Protein AF-A0A3Q0FUK5-F1 (afdb_monomer_lite)

Radius of gyration: 19.94 Å; chains: 1; bounding box: 46×31×59 Å

Foldseek 3Di:
DDDDDDPPDPDDPPDDDDPQNPAEEDELVLVVDVVSVLCCVDPVNVVVVVVSPPHYYHHYDPCNVVDDDDPPDDDDPNRVVSVVVVVVD

Sequence (89 aa):
MDYVLSAALRGPPAAEVSAAFLSLTLDASLAAAPQYIALLGNHKLRTLAKGLSPGFLRFGGTNTDFLIFDPTKDSTLEERELWELQGNQ

Secondary structure (DSSP, 8-state):
---------SSS-S----TT-S-EEEEGGGGGSHHHHGGGG-HHHHHHHHTT-S--EEEESGGGGG----TTPPPPHHHHHHHHHHHT-

Structure (mmCIF, N/CA/C/O backbone):
data_AF-A0A3Q0FUK5-F1
#
_entry.id   AF-A0A3Q0FUK5-F1
#
loop_
_atom_site.group_PDB
_atom_site.id
_atom_site.type_symbol
_atom_site.label_atom_id
_atom_site.label_alt_id
_atom_site.label_comp_id
_atom_site.label_asym_id
_atom_site.label_entity_id
_atom_site.label_seq_id
_atom_site.pdbx_PDB_ins_code
_atom_site.Cartn_x
_atom_site.Cartn_y
_atom_site.Cartn_z
_atom_site.occupancy
_atom_site.B_iso_or_equiv
_atom_site.auth_seq_id
_atom_site.auth_comp_id
_atom_site.auth_asym_id
_atom_site.auth_atom_id
_atom_site.pdbx_PDB_model_num
ATOM 1 N N . MET A 1 1 ? 10.233 -19.099 -37.063 1.00 36.56 1 MET A N 1
ATOM 2 C CA . MET A 1 1 ? 11.233 -18.068 -37.428 1.00 36.56 1 MET A CA 1
ATOM 3 C C . MET A 1 1 ? 10.763 -16.836 -36.700 1.00 36.56 1 MET A C 1
ATOM 5 O O . MET A 1 1 ? 9.883 -16.148 -37.201 1.00 36.56 1 MET A O 1
ATOM 9 N N . ASP A 1 2 ? 11.252 -16.647 -35.480 1.00 36.66 2 ASP A N 1
ATOM 10 C CA . ASP A 1 2 ? 10.656 -15.697 -34.545 1.00 36.66 2 ASP A CA 1
ATOM 11 C C . ASP A 1 2 ? 11.573 -14.480 -34.475 1.00 36.66 2 ASP A C 1
ATOM 13 O O . ASP A 1 2 ? 12.662 -14.526 -33.904 1.00 36.66 2 ASP A O 1
ATOM 17 N N . TYR A 1 3 ? 11.164 -13.403 -35.145 1.00 41.59 3 TYR A N 1
ATOM 18 C CA . TYR A 1 3 ? 11.858 -12.123 -35.095 1.00 41.59 3 TYR A CA 1
ATOM 19 C C . TYR A 1 3 ? 11.510 -11.426 -33.778 1.00 41.59 3 TYR A C 1
ATOM 21 O O . TYR A 1 3 ? 10.428 -10.862 -33.630 1.00 41.59 3 TYR A O 1
ATOM 29 N N . VAL A 1 4 ? 12.436 -11.447 -32.821 1.00 43.88 4 VAL A N 1
ATOM 30 C CA . VAL A 1 4 ? 12.370 -10.567 -31.650 1.00 43.88 4 VAL A CA 1
ATOM 31 C C . VAL A 1 4 ? 12.905 -9.200 -32.069 1.00 43.88 4 VAL A C 1
ATOM 33 O O . VAL A 1 4 ? 14.060 -9.069 -32.473 1.00 43.88 4 VAL A O 1
ATOM 36 N N . LEU A 1 5 ? 12.053 -8.179 -31.996 1.00 44.62 5 LEU A N 1
ATOM 37 C CA . LEU A 1 5 ? 12.424 -6.790 -32.244 1.00 44.62 5 LEU A CA 1
ATOM 38 C C . LEU A 1 5 ? 13.372 -6.329 -31.119 1.00 44.62 5 LEU A C 1
ATOM 40 O O . LEU A 1 5 ? 12.919 -6.020 -30.019 1.00 44.62 5 LEU A O 1
ATOM 44 N N . SER A 1 6 ? 14.685 -6.302 -31.358 1.00 55.72 6 SER A N 1
ATOM 45 C CA . SER A 1 6 ? 15.633 -5.681 -30.428 1.00 55.72 6 SER A CA 1
ATOM 46 C C . SER A 1 6 ? 15.872 -4.229 -30.842 1.00 55.72 6 SER A C 1
ATOM 48 O O . SER A 1 6 ? 16.492 -3.924 -31.861 1.00 55.72 6 SER A O 1
ATOM 50 N N . ALA A 1 7 ? 15.350 -3.294 -30.048 1.00 62.16 7 ALA A N 1
ATOM 51 C CA . ALA A 1 7 ? 15.750 -1.899 -30.144 1.00 62.16 7 ALA A CA 1
ATOM 52 C C . ALA A 1 7 ? 17.164 -1.784 -29.558 1.00 62.16 7 ALA A C 1
ATOM 54 O O . ALA A 1 7 ? 17.342 -1.685 -28.345 1.00 62.16 7 ALA A O 1
ATOM 55 N N . ALA A 1 8 ? 18.183 -1.873 -30.412 1.00 57.44 8 ALA A N 1
ATOM 56 C CA . ALA A 1 8 ? 19.571 -1.710 -30.003 1.00 57.44 8 ALA A CA 1
ATOM 57 C C . ALA A 1 8 ? 19.816 -0.252 -29.575 1.00 57.44 8 ALA A C 1
ATOM 59 O O . ALA A 1 8 ? 20.088 0.622 -30.401 1.00 57.44 8 ALA A O 1
ATOM 60 N N . LEU A 1 9 ? 19.701 0.018 -28.273 1.00 65.50 9 LEU A N 1
ATOM 61 C CA . LEU A 1 9 ? 20.189 1.254 -27.668 1.00 65.50 9 LEU A CA 1
ATOM 62 C C . LEU A 1 9 ? 21.711 1.318 -27.906 1.00 65.50 9 LEU A C 1
ATOM 64 O O . LEU A 1 9 ? 22.440 0.392 -27.556 1.00 65.50 9 LEU A O 1
ATOM 68 N N . ARG A 1 10 ? 22.197 2.370 -28.579 1.00 64.81 10 ARG A N 1
ATOM 69 C CA . ARG A 1 10 ? 23.631 2.549 -28.868 1.00 64.81 10 ARG A CA 1
ATOM 70 C C . ARG A 1 10 ? 24.381 2.939 -27.586 1.00 64.81 10 ARG A C 1
ATOM 72 O O . ARG A 1 10 ? 24.104 3.998 -27.035 1.00 64.81 10 ARG A O 1
ATOM 79 N N . GLY A 1 11 ? 25.374 2.140 -27.186 1.00 74.12 11 GLY A N 1
ATOM 80 C CA . GLY A 1 11 ? 26.278 2.412 -26.055 1.00 74.12 11 GLY A CA 1
ATOM 81 C C . GLY A 1 11 ? 26.058 1.481 -24.852 1.00 74.12 11 GLY A C 1
ATOM 82 O O . GLY A 1 11 ? 25.072 0.746 -24.828 1.00 74.12 11 GLY A O 1
ATOM 83 N N . PRO A 1 12 ? 26.979 1.458 -23.868 1.00 80.56 12 PRO A N 1
ATOM 84 C CA . PRO A 1 12 ? 26.758 0.710 -22.633 1.00 80.56 12 PRO A CA 1
ATOM 85 C C . PRO A 1 12 ? 25.521 1.262 -21.898 1.00 80.56 12 PRO A C 1
ATOM 87 O O . PRO A 1 12 ? 25.261 2.466 -21.978 1.00 80.56 12 PRO A O 1
ATOM 90 N N . PRO A 1 13 ? 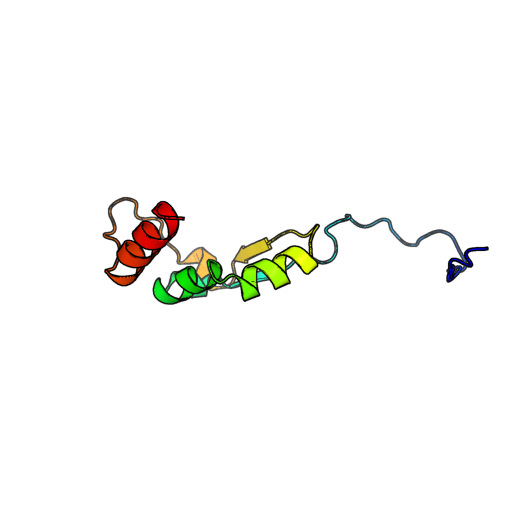24.748 0.416 -21.191 1.00 82.62 13 PRO A N 1
ATOM 91 C CA . PRO A 1 13 ? 23.604 0.880 -20.413 1.00 82.62 13 PRO A CA 1
ATOM 92 C C . PRO A 1 13 ? 24.049 1.950 -19.409 1.00 82.62 13 PRO A C 1
ATOM 94 O O . PRO A 1 13 ? 25.031 1.765 -18.693 1.00 82.62 13 PRO A O 1
ATOM 97 N N . ALA A 1 14 ? 23.330 3.076 -19.369 1.00 87.88 14 ALA A N 1
ATOM 98 C CA . ALA A 1 14 ? 23.680 4.210 -18.509 1.00 87.88 14 ALA A CA 1
ATOM 99 C C . ALA A 1 14 ? 23.576 3.871 -17.012 1.00 87.88 14 ALA A C 1
ATOM 101 O O . ALA A 1 14 ? 24.317 4.425 -16.203 1.00 87.88 14 ALA A O 1
ATOM 102 N N . ALA A 1 15 ? 22.660 2.969 -16.653 1.00 90.19 15 ALA A N 1
ATOM 103 C CA . ALA A 1 15 ? 22.528 2.410 -15.318 1.00 90.19 15 ALA A CA 1
ATOM 104 C C . ALA A 1 15 ? 21.767 1.080 -15.373 1.00 90.19 15 ALA A C 1
ATOM 106 O O . ALA A 1 15 ? 20.928 0.868 -16.251 1.00 90.19 15 ALA A O 1
ATOM 107 N N . GLU A 1 16 ? 22.032 0.215 -14.399 1.00 93.69 16 GLU A N 1
ATOM 108 C CA . GLU A 1 16 ? 21.165 -0.910 -14.066 1.00 93.69 16 GLU A CA 1
ATOM 109 C C . GLU A 1 16 ? 20.141 -0.450 -13.024 1.00 93.69 16 GLU A C 1
ATOM 111 O O . GLU A 1 16 ? 20.472 0.288 -12.093 1.00 93.69 16 GLU A O 1
ATOM 116 N N . VAL A 1 17 ? 18.887 -0.865 -13.185 1.00 96.31 17 VAL A N 1
ATOM 117 C CA . VAL A 1 17 ? 17.810 -0.569 -12.236 1.00 96.31 17 VAL A CA 1
ATOM 118 C C . VAL A 1 17 ? 17.240 -1.862 -11.673 1.00 96.31 17 VAL A C 1
ATOM 120 O O . VAL A 1 17 ? 17.338 -2.922 -12.286 1.00 96.31 17 VAL A O 1
ATOM 123 N N . SER A 1 18 ? 16.610 -1.769 -10.502 1.00 96.62 18 SER A N 1
ATOM 124 C CA . SER A 1 18 ? 15.885 -2.894 -9.910 1.00 96.62 18 SER A CA 1
ATOM 125 C C . SER A 1 18 ? 14.806 -3.421 -10.860 1.00 96.62 18 SER A C 1
ATOM 127 O O . SER A 1 18 ? 14.144 -2.645 -11.546 1.00 96.62 18 SER A O 1
ATOM 129 N N . ALA A 1 19 ? 14.535 -4.727 -10.821 1.00 96.25 19 ALA A N 1
ATOM 130 C CA . ALA A 1 19 ? 13.362 -5.300 -11.483 1.00 96.25 19 ALA A CA 1
ATOM 131 C C . ALA A 1 19 ? 12.051 -4.625 -11.025 1.00 96.25 19 ALA A C 1
ATOM 133 O O . ALA A 1 19 ? 11.115 -4.509 -11.805 1.00 96.25 19 ALA A O 1
ATOM 134 N N . ALA A 1 20 ? 12.018 -4.116 -9.787 1.00 97.00 20 ALA A N 1
ATOM 135 C CA . ALA A 1 20 ? 10.908 -3.363 -9.208 1.00 97.00 20 ALA A CA 1
ATOM 136 C C . ALA A 1 20 ? 11.011 -1.841 -9.436 1.00 97.00 20 ALA A C 1
ATOM 138 O O . ALA A 1 20 ? 10.482 -1.059 -8.645 1.00 97.00 20 ALA A O 1
ATOM 139 N N . PHE A 1 21 ? 11.724 -1.389 -10.473 1.00 96.94 21 PHE A N 1
ATOM 140 C CA . PHE A 1 21 ? 11.942 0.038 -10.734 1.00 96.94 21 PHE A CA 1
ATOM 141 C C . PHE A 1 21 ? 10.631 0.835 -10.797 1.00 96.94 21 PHE A C 1
ATOM 143 O O . PHE A 1 21 ? 10.520 1.890 -10.173 1.00 96.94 21 PHE A O 1
ATOM 150 N N . LEU A 1 22 ? 9.615 0.302 -11.485 1.00 97.25 22 LEU A 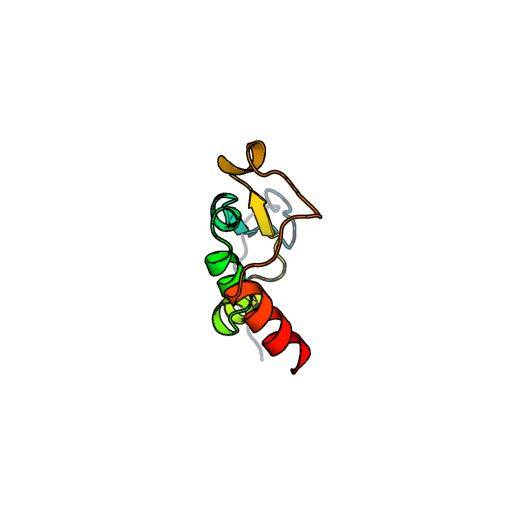N 1
ATOM 151 C CA . LEU A 1 22 ? 8.277 0.888 -11.515 1.00 97.25 22 LEU A CA 1
ATOM 152 C C . LEU A 1 22 ? 7.455 0.409 -10.308 1.00 97.25 22 LEU A C 1
ATOM 154 O O . LEU A 1 22 ? 6.674 -0.533 -10.392 1.00 97.25 22 LEU A O 1
ATOM 158 N N . SER A 1 23 ? 7.656 1.069 -9.173 1.00 97.44 23 SER A N 1
ATOM 159 C CA . SER A 1 23 ? 6.921 0.823 -7.927 1.00 97.44 23 SER A CA 1
ATOM 160 C C . SER A 1 23 ? 5.787 1.831 -7.710 1.00 97.44 23 SER A C 1
ATOM 162 O O . SER A 1 23 ? 5.742 2.881 -8.351 1.00 97.44 23 SER A O 1
ATOM 164 N N . LEU A 1 24 ? 4.867 1.524 -6.791 1.00 97.06 24 LEU A N 1
ATOM 165 C CA . LEU A 1 24 ? 3.660 2.315 -6.531 1.00 97.06 24 LEU A CA 1
ATOM 166 C C . LEU A 1 24 ? 3.561 2.816 -5.091 1.00 97.06 24 LEU A C 1
ATOM 168 O O . LEU A 1 24 ? 4.236 2.323 -4.185 1.00 97.06 24 LEU A O 1
ATOM 172 N N . THR A 1 25 ? 2.646 3.763 -4.871 1.00 97.06 25 THR A N 1
ATOM 173 C CA . THR A 1 25 ? 2.286 4.248 -3.538 1.00 97.06 25 THR A CA 1
ATOM 174 C C . THR A 1 25 ? 0.779 4.168 -3.295 1.00 97.06 25 THR A C 1
ATOM 176 O O . THR A 1 25 ? -0.019 4.351 -4.212 1.00 97.06 25 THR A O 1
ATOM 179 N N . LEU A 1 26 ? 0.396 3.962 -2.039 1.00 95.75 26 LEU A N 1
ATOM 180 C CA . LEU A 1 26 ? -0.934 4.225 -1.500 1.00 95.75 26 LEU A CA 1
ATOM 181 C C . LEU A 1 26 ? -0.787 5.285 -0.415 1.00 95.75 26 LEU A C 1
ATOM 183 O O . LEU A 1 26 ? 0.074 5.156 0.458 1.00 95.75 26 LEU A O 1
ATOM 187 N N . ASP A 1 27 ? -1.603 6.333 -0.490 1.00 95.38 27 ASP A N 1
ATOM 188 C CA . ASP A 1 27 ? -1.514 7.415 0.480 1.00 95.38 27 ASP A CA 1
ATOM 189 C C . ASP A 1 27 ? -2.007 6.959 1.862 1.00 95.38 27 ASP A C 1
ATOM 191 O O . ASP A 1 27 ? -3.045 6.303 1.980 1.00 95.38 27 ASP A O 1
ATOM 195 N N . ALA A 1 28 ? -1.268 7.318 2.913 1.00 95.12 28 ALA A N 1
ATOM 196 C CA . ALA A 1 28 ? -1.587 6.953 4.291 1.00 95.12 28 ALA A CA 1
ATOM 197 C C . ALA A 1 28 ? -2.965 7.463 4.758 1.00 95.12 28 ALA A C 1
ATOM 199 O O . ALA A 1 28 ? -3.566 6.876 5.659 1.00 95.12 28 ALA A O 1
ATOM 200 N N . SER A 1 29 ? -3.508 8.508 4.123 1.00 93.06 29 SER A N 1
ATOM 201 C CA . SER A 1 29 ? -4.870 8.994 4.380 1.00 93.06 29 SER A CA 1
ATOM 202 C C . SER A 1 29 ? -5.951 7.940 4.142 1.00 93.06 29 SER A C 1
ATOM 204 O O . SER A 1 29 ? -7.013 8.029 4.755 1.00 93.06 29 SER A O 1
ATOM 206 N N . LEU A 1 30 ? -5.674 6.896 3.350 1.00 92.75 30 LEU A N 1
ATOM 207 C CA . LEU A 1 30 ? -6.588 5.770 3.151 1.00 92.75 30 LEU A CA 1
ATOM 208 C C . LEU A 1 30 ? -6.944 5.068 4.474 1.00 92.75 30 LEU A C 1
ATOM 210 O O . LEU A 1 30 ? -8.069 4.608 4.632 1.00 92.75 30 LEU A O 1
ATOM 214 N N . ALA A 1 31 ? -6.019 5.026 5.442 1.00 89.56 31 ALA A N 1
ATOM 215 C CA . ALA A 1 31 ? -6.255 4.417 6.755 1.00 89.56 31 ALA A CA 1
ATOM 216 C C . ALA A 1 31 ? -7.076 5.296 7.712 1.00 89.56 31 ALA A C 1
ATOM 218 O O . ALA A 1 31 ? -7.504 4.815 8.758 1.00 89.56 31 ALA A O 1
ATOM 219 N N . ALA A 1 32 ? -7.332 6.566 7.374 1.00 85.19 32 ALA A N 1
ATOM 220 C CA . ALA A 1 32 ? -8.194 7.425 8.188 1.00 85.19 32 ALA A CA 1
ATOM 221 C C . ALA A 1 32 ? -9.670 6.987 8.139 1.00 85.19 32 ALA A C 1
ATOM 223 O O . ALA A 1 32 ? -10.439 7.302 9.044 1.00 85.19 32 ALA A O 1
ATOM 224 N N . ALA A 1 33 ? -10.057 6.263 7.087 1.00 83.00 33 ALA A N 1
ATOM 225 C CA . ALA A 1 33 ? -11.417 5.814 6.834 1.00 83.00 33 ALA A CA 1
ATOM 226 C C . ALA A 1 33 ? -11.395 4.316 6.454 1.00 83.00 33 ALA A C 1
ATOM 228 O O . ALA A 1 33 ? -11.102 3.977 5.303 1.00 83.00 33 ALA A O 1
ATOM 229 N N . PRO A 1 34 ? -11.692 3.414 7.412 1.00 73.56 34 PRO A N 1
ATOM 230 C CA . PRO A 1 34 ? -11.629 1.960 7.237 1.00 73.56 34 PRO A CA 1
ATOM 231 C C . PRO A 1 34 ? -12.309 1.404 5.983 1.00 73.56 34 PRO A C 1
ATOM 233 O O . PRO A 1 34 ? -11.796 0.486 5.339 1.00 73.56 34 PRO A O 1
ATOM 236 N N . GLN A 1 35 ? -13.422 2.010 5.568 1.00 78.56 35 GLN A N 1
ATOM 237 C CA . GLN A 1 35 ? -14.163 1.616 4.372 1.00 78.56 35 GLN A CA 1
ATOM 238 C C . GLN A 1 35 ? -13.338 1.711 3.081 1.00 78.56 35 GLN A C 1
ATOM 240 O O . GLN A 1 35 ? -13.653 1.041 2.101 1.00 78.56 35 GLN A O 1
ATOM 245 N N . TYR A 1 36 ? -12.277 2.522 3.042 1.00 84.69 36 TYR A N 1
ATOM 246 C CA . TYR A 1 36 ? -11.411 2.601 1.867 1.00 84.69 36 TYR A CA 1
ATOM 247 C C . TYR A 1 36 ? -10.302 1.551 1.872 1.00 84.69 36 TYR A C 1
ATOM 249 O O . TYR A 1 36 ? -9.866 1.131 0.800 1.00 84.69 36 TYR A O 1
ATOM 257 N N . ILE A 1 37 ? -9.890 1.062 3.044 1.00 85.44 37 ILE A N 1
ATOM 258 C CA . ILE A 1 37 ? -8.979 -0.086 3.148 1.00 85.44 37 ILE A CA 1
ATOM 259 C C . ILE A 1 37 ? -9.649 -1.343 2.583 1.00 85.44 37 ILE A C 1
ATOM 261 O O . ILE A 1 37 ? -9.007 -2.117 1.872 1.00 85.44 37 ILE A O 1
ATOM 265 N N . ALA A 1 38 ? -10.963 -1.488 2.776 1.00 83.44 38 ALA A N 1
ATOM 266 C CA . ALA A 1 38 ? -11.773 -2.542 2.164 1.00 83.44 38 ALA A CA 1
ATOM 267 C C . ALA A 1 38 ? -11.600 -2.661 0.640 1.00 83.44 38 ALA A C 1
ATOM 269 O O . ALA A 1 38 ? -11.583 -3.765 0.087 1.00 83.44 38 ALA A O 1
ATOM 270 N N . LEU A 1 39 ? -11.442 -1.527 -0.058 1.00 85.31 39 LEU A N 1
ATOM 271 C CA . LEU A 1 39 ? -11.300 -1.489 -1.516 1.00 85.31 39 LEU A CA 1
ATOM 272 C C . LEU A 1 39 ? -10.051 -2.233 -1.999 1.00 85.31 39 LEU A C 1
ATOM 274 O O . LEU A 1 39 ? -10.031 -2.713 -3.134 1.00 85.31 39 LEU A O 1
ATOM 278 N N . LEU A 1 40 ? -9.035 -2.389 -1.145 1.00 90.25 40 LEU A N 1
ATOM 279 C CA . LEU A 1 40 ? -7.818 -3.141 -1.461 1.00 90.25 40 LEU A CA 1
ATOM 280 C C . LEU A 1 40 ? -8.090 -4.643 -1.653 1.00 90.25 40 LEU A C 1
ATOM 282 O O . LEU A 1 40 ? -7.354 -5.316 -2.377 1.00 90.25 40 LEU A O 1
ATOM 286 N N . GLY A 1 41 ? -9.186 -5.163 -1.088 1.00 87.44 41 GLY A N 1
ATOM 287 C CA . GLY A 1 41 ? -9.656 -6.532 -1.317 1.00 87.44 41 GLY A CA 1
ATOM 288 C C . GLY A 1 41 ? -10.280 -6.760 -2.701 1.00 87.44 41 GLY A C 1
ATOM 289 O O . GLY A 1 41 ? -10.453 -7.908 -3.117 1.00 87.44 41 GLY A O 1
ATOM 290 N N . ASN A 1 42 ? -10.595 -5.698 -3.451 1.00 90.12 42 ASN A N 1
ATOM 291 C CA . ASN A 1 42 ? -11.301 -5.791 -4.727 1.00 90.12 42 ASN A CA 1
ATOM 292 C C . ASN A 1 42 ? -10.506 -6.582 -5.786 1.00 90.12 42 ASN A C 1
ATOM 294 O O . ASN A 1 42 ? -9.356 -6.267 -6.101 1.00 90.12 42 ASN A O 1
ATOM 298 N N . HIS A 1 43 ? -11.148 -7.575 -6.413 1.00 92.19 43 HIS A N 1
ATOM 299 C CA . HIS A 1 43 ? -10.509 -8.446 -7.407 1.00 92.19 43 HIS A CA 1
ATOM 300 C C . HIS A 1 43 ? -9.931 -7.689 -8.616 1.00 92.19 43 HIS A C 1
ATOM 302 O O . HIS A 1 43 ? -8.840 -8.013 -9.095 1.00 92.19 43 HIS A O 1
ATOM 308 N N . LYS A 1 44 ? -10.627 -6.657 -9.109 1.00 96.00 44 LYS A N 1
ATOM 309 C CA . LYS A 1 44 ? -10.157 -5.836 -10.232 1.00 96.00 44 LYS A CA 1
ATOM 310 C C . LYS A 1 44 ? -8.893 -5.074 -9.845 1.00 96.00 44 LYS A C 1
ATOM 312 O O . LYS A 1 44 ? -7.922 -5.107 -10.594 1.00 96.00 44 LYS A O 1
ATOM 317 N N . LEU A 1 45 ? -8.875 -4.458 -8.661 1.00 95.00 45 LEU A N 1
ATOM 318 C CA . LEU A 1 45 ? -7.701 -3.734 -8.169 1.00 95.00 45 LEU A CA 1
ATOM 319 C C . LEU A 1 45 ? -6.505 -4.674 -7.965 1.00 95.00 45 LEU A C 1
ATOM 321 O O . LEU A 1 45 ? -5.404 -4.371 -8.419 1.00 95.00 45 LEU A O 1
ATOM 325 N N . ARG A 1 46 ? -6.729 -5.861 -7.389 1.00 95.00 46 ARG A N 1
ATOM 326 C CA . ARG A 1 46 ? -5.696 -6.903 -7.252 1.00 95.00 46 ARG A CA 1
ATOM 327 C C . ARG A 1 46 ? -5.158 -7.376 -8.603 1.00 95.00 46 ARG A C 1
ATOM 329 O O . ARG A 1 46 ? -3.960 -7.607 -8.728 1.00 95.00 46 ARG A O 1
ATOM 336 N N . THR A 1 47 ? -6.017 -7.516 -9.613 1.00 97.31 47 THR A N 1
ATOM 337 C CA . THR A 1 47 ? -5.605 -7.902 -10.974 1.00 97.31 47 THR A CA 1
ATOM 338 C C . THR A 1 47 ? -4.711 -6.834 -11.602 1.00 97.31 47 THR A C 1
ATOM 340 O O . THR A 1 47 ? -3.662 -7.161 -12.151 1.00 97.31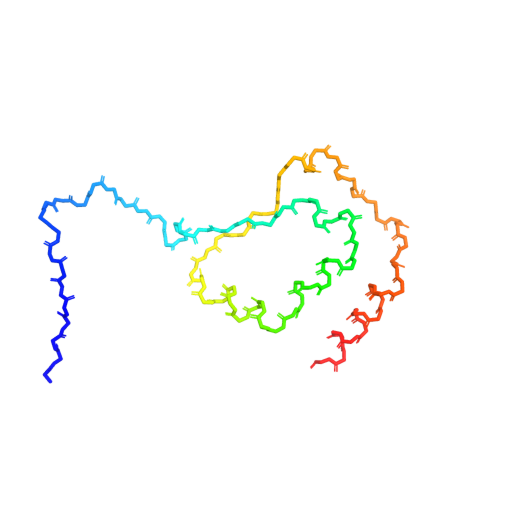 47 THR A O 1
ATOM 343 N N . LEU A 1 48 ? -5.081 -5.558 -11.461 1.00 97.50 48 LEU A N 1
ATOM 344 C CA . LEU A 1 48 ? -4.266 -4.437 -11.934 1.00 97.50 48 LEU A CA 1
ATOM 345 C C . LEU A 1 48 ? -2.916 -4.371 -11.209 1.00 97.50 48 LEU A C 1
ATOM 347 O O . LEU A 1 48 ? -1.885 -4.248 -11.861 1.00 97.50 48 LEU A O 1
ATOM 351 N N . ALA A 1 49 ? -2.906 -4.531 -9.882 1.00 96.38 49 ALA A N 1
ATOM 352 C CA . ALA A 1 49 ? -1.675 -4.543 -9.091 1.00 96.38 49 ALA A CA 1
ATOM 353 C C . ALA A 1 49 ? -0.734 -5.691 -9.495 1.00 96.38 49 ALA A C 1
ATOM 355 O O . ALA A 1 49 ? 0.471 -5.489 -9.613 1.00 96.38 49 ALA A O 1
ATOM 356 N N . LYS A 1 50 ? -1.276 -6.885 -9.779 1.00 96.88 50 LYS A N 1
ATOM 357 C CA . LYS A 1 50 ? -0.490 -8.020 -10.292 1.00 96.88 50 LYS A CA 1
ATOM 358 C C . LYS A 1 50 ? 0.148 -7.730 -11.652 1.00 96.88 50 LYS A C 1
ATOM 360 O O . LYS A 1 50 ? 1.257 -8.192 -11.890 1.00 96.88 50 LYS A O 1
ATOM 365 N N . GLY A 1 51 ? -0.514 -6.954 -12.513 1.00 97.44 51 GLY A N 1
ATOM 366 C CA . GLY A 1 51 ? 0.031 -6.536 -13.811 1.00 97.44 51 GLY A CA 1
ATOM 367 C C . GLY A 1 51 ? 1.270 -5.638 -13.717 1.00 97.44 51 GLY A C 1
ATOM 368 O O . GLY A 1 51 ? 1.983 -5.491 -14.702 1.00 97.44 51 GLY A O 1
ATOM 369 N N . LEU A 1 52 ? 1.540 -5.069 -12.539 1.00 96.56 52 LEU A N 1
ATOM 370 C CA . LEU A 1 52 ? 2.717 -4.245 -12.253 1.00 96.56 52 LEU A CA 1
ATOM 371 C C . LEU A 1 52 ? 3.795 -5.007 -11.467 1.00 96.56 52 LEU A C 1
ATOM 373 O O . LEU A 1 52 ? 4.769 -4.413 -11.018 1.00 96.56 52 LEU A O 1
ATOM 377 N N . SER A 1 53 ? 3.623 -6.316 -11.267 1.00 96.38 53 SER A N 1
ATOM 378 C CA . SER A 1 53 ? 4.634 -7.153 -10.625 1.00 96.38 53 SER A CA 1
ATOM 379 C C . SER A 1 53 ? 5.805 -7.423 -11.586 1.00 96.38 53 SER A C 1
ATOM 381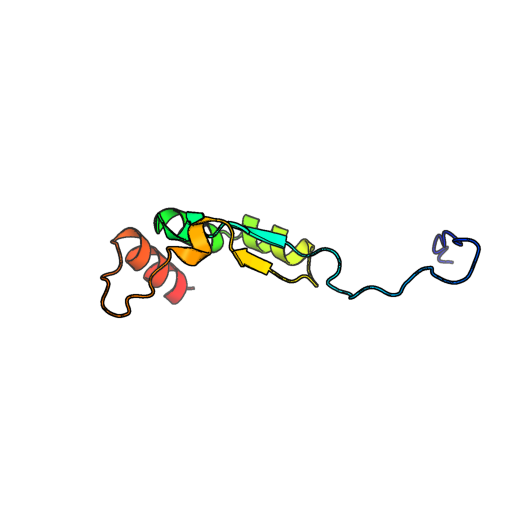 O O . SER A 1 53 ? 5.554 -7.736 -12.752 1.00 96.38 53 SER A O 1
ATOM 383 N N . PRO A 1 54 ? 7.070 -7.368 -11.125 1.00 96.75 54 PRO A N 1
ATOM 384 C CA . PRO A 1 54 ? 7.503 -7.054 -9.762 1.00 96.75 54 PRO A CA 1
ATOM 385 C C . PRO A 1 54 ? 7.503 -5.542 -9.470 1.00 96.75 54 PRO A C 1
ATOM 387 O O . PRO A 1 54 ? 7.932 -4.741 -10.290 1.00 96.75 54 PRO A O 1
ATOM 390 N N . GLY A 1 55 ? 7.079 -5.159 -8.263 1.00 97.19 55 GLY A N 1
ATOM 391 C CA . GLY A 1 55 ? 7.031 -3.765 -7.819 1.00 97.19 55 GLY A CA 1
ATOM 392 C C . GLY A 1 55 ? 6.862 -3.668 -6.302 1.00 97.19 55 GLY A C 1
ATOM 393 O O . GLY A 1 55 ? 6.203 -4.515 -5.696 1.00 97.19 55 GLY A O 1
ATOM 394 N N . PHE A 1 56 ? 7.457 -2.652 -5.677 1.00 98.06 56 PHE A N 1
ATOM 395 C CA . PHE A 1 56 ? 7.171 -2.308 -4.286 1.00 98.06 56 PHE A CA 1
ATOM 396 C C . PHE A 1 56 ? 5.865 -1.514 -4.192 1.00 98.06 56 PHE A C 1
ATOM 398 O O . PHE A 1 56 ? 5.491 -0.779 -5.109 1.00 98.06 56 PHE A O 1
ATOM 405 N N . LEU A 1 57 ? 5.199 -1.627 -3.044 1.00 97.50 57 LEU A N 1
ATOM 406 C CA . LEU A 1 57 ? 4.029 -0.830 -2.700 1.00 97.50 57 LEU A CA 1
ATOM 407 C C . LEU A 1 57 ? 4.320 -0.042 -1.421 1.00 97.50 57 LEU A C 1
ATOM 409 O O . LEU A 1 57 ? 4.386 -0.615 -0.335 1.00 97.50 57 LEU A O 1
ATOM 413 N N . ARG A 1 58 ? 4.509 1.274 -1.541 1.00 97.81 58 ARG A N 1
ATOM 414 C CA . ARG A 1 58 ? 4.710 2.171 -0.395 1.00 97.81 58 ARG A CA 1
ATOM 415 C C . ARG A 1 58 ? 3.359 2.602 0.166 1.00 97.81 58 ARG A C 1
ATOM 417 O O . ARG A 1 58 ? 2.647 3.346 -0.498 1.00 97.81 58 ARG A O 1
ATOM 424 N N . PHE A 1 59 ? 3.050 2.231 1.401 1.00 96.44 59 PHE A N 1
ATOM 425 C CA . PHE A 1 59 ? 1.989 2.886 2.166 1.00 96.44 59 PHE A CA 1
ATOM 426 C C . PHE A 1 59 ? 2.590 4.069 2.929 1.00 96.44 59 PHE A C 1
ATOM 428 O O . PHE A 1 59 ? 3.424 3.875 3.811 1.00 96.44 59 PHE A O 1
ATOM 435 N N . GLY A 1 60 ? 2.256 5.298 2.542 1.00 96.44 60 GLY A N 1
ATOM 436 C CA . GLY A 1 60 ? 2.897 6.476 3.122 1.00 96.44 60 GLY A CA 1
ATOM 437 C C . GLY A 1 60 ? 2.321 7.799 2.627 1.00 96.44 60 GLY A C 1
ATOM 438 O O . GLY A 1 60 ? 1.409 7.796 1.819 1.00 96.44 60 GLY A O 1
ATOM 439 N N . GLY A 1 61 ? 2.857 8.933 3.070 1.00 96.12 61 GLY A N 1
ATOM 440 C CA . GLY A 1 61 ? 2.377 10.264 2.675 1.00 96.12 61 GLY A CA 1
ATOM 441 C C . GLY A 1 61 ? 2.367 11.219 3.864 1.00 96.12 61 GLY A C 1
ATOM 442 O O . GLY A 1 61 ? 2.966 10.920 4.892 1.00 96.12 61 GLY A O 1
ATOM 443 N N . THR A 1 62 ? 1.669 12.347 3.747 1.00 95.38 62 THR A N 1
ATOM 444 C CA . THR A 1 62 ? 1.568 13.344 4.832 1.00 95.38 62 THR A CA 1
ATOM 445 C C . THR A 1 62 ? 0.936 12.760 6.094 1.00 95.38 62 THR A C 1
ATOM 447 O O . THR A 1 62 ? 1.362 13.062 7.202 1.00 95.38 62 THR A O 1
ATOM 450 N N . ASN A 1 63 ? -0.058 11.881 5.938 1.00 94.69 63 ASN A N 1
ATOM 451 C CA . ASN A 1 63 ? -0.766 11.298 7.077 1.00 94.69 63 ASN A CA 1
ATOM 452 C C . ASN A 1 63 ? 0.038 10.212 7.807 1.00 94.69 63 ASN A C 1
ATOM 454 O O . ASN A 1 63 ? -0.404 9.760 8.858 1.00 94.69 63 ASN A O 1
ATOM 458 N N . THR A 1 64 ? 1.197 9.790 7.288 1.00 95.62 64 THR A N 1
ATOM 459 C CA . THR A 1 64 ? 2.013 8.739 7.916 1.00 95.62 64 THR A CA 1
ATOM 460 C C . THR A 1 64 ? 2.408 9.095 9.341 1.00 95.62 64 THR A C 1
ATOM 462 O O . THR A 1 64 ? 2.313 8.239 10.214 1.00 95.62 64 THR A O 1
ATOM 465 N N . ASP A 1 65 ? 2.764 10.354 9.587 1.00 95.81 65 ASP A N 1
ATOM 466 C CA . ASP A 1 65 ? 3.239 10.816 10.895 1.00 95.81 65 ASP A CA 1
ATOM 467 C C . ASP A 1 65 ? 2.114 10.978 11.936 1.00 95.81 65 ASP A C 1
ATOM 469 O O . ASP A 1 65 ? 2.377 11.262 13.102 1.00 95.81 65 ASP A O 1
ATOM 473 N N . PHE A 1 66 ? 0.854 10.788 11.528 1.00 95.38 66 PHE A N 1
ATOM 474 C CA . PHE A 1 66 ? -0.332 10.974 12.371 1.00 95.38 66 PHE A CA 1
ATOM 475 C C . PHE A 1 66 ? -1.142 9.687 12.565 1.00 95.38 66 PHE A C 1
ATOM 477 O O . PHE A 1 66 ? -2.158 9.699 13.262 1.00 95.38 66 PHE A O 1
ATOM 484 N N . LEU A 1 67 ? -0.726 8.576 11.950 1.00 92.38 67 LEU A N 1
ATOM 485 C CA . LEU A 1 67 ? -1.365 7.283 12.164 1.00 92.38 67 LEU A CA 1
ATOM 486 C C . LEU A 1 67 ? -0.861 6.660 13.463 1.00 92.38 67 LEU A C 1
ATOM 488 O O . LEU A 1 67 ? 0.334 6.439 13.649 1.00 92.38 67 LEU A O 1
ATOM 492 N N . ILE A 1 68 ? -1.803 6.332 14.342 1.00 93.75 68 ILE A N 1
ATOM 493 C CA . ILE A 1 68 ? -1.533 5.642 15.599 1.00 93.75 68 ILE A CA 1
ATOM 494 C C . ILE A 1 68 ? -2.059 4.220 15.467 1.00 93.75 68 ILE A C 1
ATOM 496 O O . ILE A 1 68 ? -3.237 4.002 15.178 1.00 93.75 68 ILE A O 1
ATOM 500 N N . PHE A 1 69 ? -1.176 3.252 15.684 1.00 93.38 69 PHE A N 1
ATOM 501 C CA . PHE A 1 69 ? -1.587 1.869 15.850 1.00 93.38 69 PHE A CA 1
ATOM 502 C C . PHE A 1 69 ? -2.179 1.686 17.250 1.00 93.38 69 PHE A C 1
ATOM 504 O O . PHE A 1 69 ? -1.480 1.864 18.247 1.00 93.38 69 PHE A O 1
ATOM 511 N N . ASP A 1 70 ? -3.457 1.325 17.307 1.00 93.31 70 ASP A N 1
ATOM 512 C CA . ASP A 1 70 ? -4.167 0.984 18.537 1.00 93.31 70 ASP A CA 1
ATOM 513 C C . ASP A 1 70 ? -4.690 -0.458 18.429 1.00 93.31 70 ASP A C 1
ATOM 515 O O . ASP A 1 70 ? -5.663 -0.698 17.708 1.00 93.31 70 ASP A O 1
ATOM 519 N N . PRO A 1 71 ? -4.065 -1.432 19.117 1.00 94.56 71 PRO A N 1
ATOM 520 C CA . PRO A 1 71 ? -4.486 -2.830 19.062 1.00 94.56 71 PRO A CA 1
ATOM 521 C C . PRO A 1 71 ? -5.819 -3.093 19.777 1.00 94.56 71 PRO A C 1
ATOM 523 O O . PRO A 1 71 ? -6.355 -4.191 19.656 1.00 94.56 71 PRO A O 1
ATOM 526 N N . THR A 1 72 ? -6.331 -2.130 20.548 1.00 95.81 72 THR A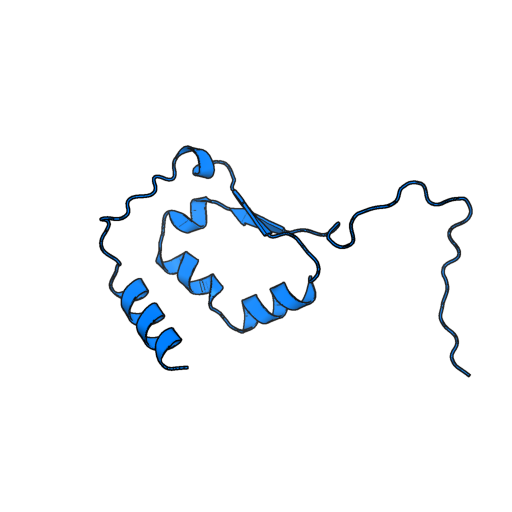 N 1
ATOM 527 C CA . THR A 1 72 ? -7.589 -2.249 21.302 1.00 95.81 72 THR A CA 1
ATOM 528 C C . THR A 1 72 ? -8.776 -1.612 20.592 1.00 95.81 72 THR A C 1
ATOM 530 O O . THR A 1 72 ? -9.907 -1.737 21.058 1.00 95.81 72 THR A O 1
ATOM 533 N N . LYS A 1 73 ? -8.537 -0.946 19.458 1.00 90.62 73 LYS A N 1
ATOM 534 C CA . LYS A 1 73 ? -9.586 -0.311 18.673 1.00 90.62 73 LYS A CA 1
ATOM 535 C C . LYS A 1 73 ? -10.546 -1.359 18.111 1.00 90.62 73 LYS A C 1
ATOM 537 O O . LYS A 1 73 ? -10.137 -2.263 17.383 1.00 90.62 73 LYS A O 1
ATOM 542 N N . ASP A 1 74 ? -11.831 -1.186 18.401 1.00 89.94 74 ASP A N 1
ATOM 543 C CA . ASP A 1 74 ? -12.884 -2.020 17.834 1.00 89.94 74 ASP A CA 1
ATOM 544 C C . ASP A 1 74 ? -12.980 -1.848 16.315 1.00 89.94 74 ASP A C 1
ATOM 546 O O . ASP A 1 74 ? -12.971 -0.727 15.796 1.00 89.94 74 ASP A O 1
ATOM 550 N N . SER A 1 75 ? -13.136 -2.968 15.607 1.00 87.44 75 SER A N 1
ATOM 551 C CA . SER A 1 75 ? -13.469 -2.954 14.183 1.00 87.44 75 SER A CA 1
ATOM 552 C C . SER A 1 75 ? -14.870 -2.392 13.950 1.00 87.44 75 SER A C 1
ATOM 554 O O . SER A 1 75 ? -15.798 -2.683 14.716 1.00 87.44 75 SER A O 1
ATOM 556 N N . THR A 1 76 ? -15.046 -1.651 12.858 1.00 85.81 76 THR A N 1
ATOM 557 C CA . THR A 1 76 ? -16.374 -1.225 12.403 1.00 85.81 76 THR A CA 1
ATOM 558 C C . THR A 1 76 ? -17.191 -2.420 11.899 1.00 85.81 76 THR A C 1
ATOM 560 O O . THR A 1 76 ? -16.666 -3.521 11.706 1.00 85.81 76 THR A O 1
ATOM 563 N N . LEU A 1 77 ? -18.497 -2.224 11.691 1.00 85.75 77 LEU A N 1
ATOM 564 C CA . LEU A 1 77 ? -19.363 -3.266 11.133 1.00 85.75 77 LEU A CA 1
ATOM 565 C C . LEU A 1 77 ? -18.871 -3.702 9.746 1.00 85.75 77 LEU A C 1
ATOM 567 O O . LEU A 1 77 ? -18.749 -4.895 9.489 1.00 85.75 77 LEU A O 1
ATOM 571 N N . GLU A 1 78 ? -18.514 -2.739 8.897 1.00 81.94 78 GLU A N 1
ATOM 572 C CA . GLU A 1 78 ? -18.036 -2.987 7.536 1.00 81.94 78 GLU A CA 1
ATOM 573 C C . GLU A 1 78 ? -16.743 -3.807 7.542 1.00 81.94 78 GLU A C 1
ATOM 575 O O . GLU A 1 78 ? -16.609 -4.752 6.768 1.00 81.94 78 GLU A O 1
ATOM 580 N N . GLU A 1 79 ? -15.796 -3.484 8.431 1.00 84.62 79 GLU A N 1
ATOM 581 C CA . GLU A 1 79 ? -14.561 -4.259 8.583 1.00 84.62 79 GLU A CA 1
ATOM 582 C C . GLU A 1 79 ? -14.857 -5.709 8.977 1.00 84.62 79 GLU A C 1
ATOM 584 O O . GLU A 1 79 ? -14.284 -6.627 8.393 1.00 84.62 79 GLU A O 1
ATOM 589 N N . ARG A 1 80 ? -15.774 -5.933 9.926 1.00 87.25 80 ARG A N 1
ATOM 590 C CA . ARG A 1 80 ? -16.164 -7.282 10.370 1.00 87.25 80 ARG A CA 1
ATOM 591 C C . ARG A 1 80 ? -16.805 -8.088 9.242 1.00 87.25 80 ARG A C 1
ATOM 593 O O . ARG A 1 80 ? -16.369 -9.208 8.990 1.00 87.25 80 ARG A O 1
ATOM 600 N N . GLU A 1 81 ? -17.767 -7.504 8.528 1.00 85.19 81 GLU A N 1
ATOM 601 C CA . GLU A 1 81 ? -18.425 -8.146 7.382 1.00 85.19 81 GLU A CA 1
ATOM 602 C C . GLU A 1 81 ? -17.414 -8.536 6.293 1.00 85.19 81 GLU A C 1
ATOM 604 O O . GLU A 1 81 ? -17.473 -9.631 5.735 1.00 85.19 81 GLU A O 1
ATOM 609 N N . LEU A 1 82 ? -16.436 -7.670 6.011 1.00 80.62 82 LEU A N 1
ATOM 610 C CA . LEU A 1 82 ? -15.376 -7.961 5.044 1.00 80.62 82 LEU A CA 1
ATOM 611 C C . LEU A 1 82 ? -14.484 -9.122 5.481 1.00 80.62 82 LEU A C 1
ATOM 613 O O . LEU A 1 82 ? -14.166 -9.977 4.651 1.00 80.62 82 LEU A O 1
ATOM 617 N N . TRP A 1 83 ? -14.079 -9.166 6.752 1.00 82.88 83 TRP A N 1
ATOM 618 C CA . TRP A 1 83 ? -13.269 -10.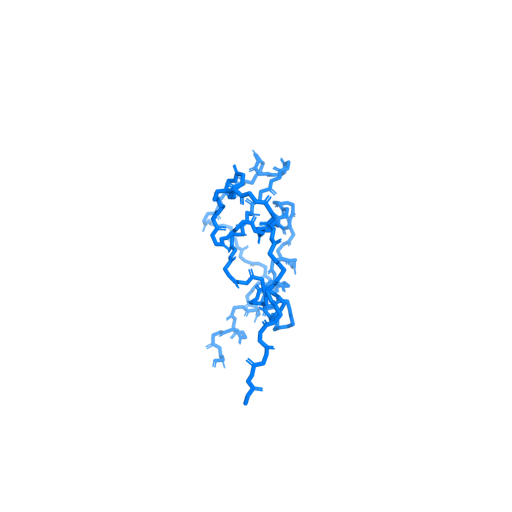264 7.284 1.00 82.88 83 TRP A CA 1
ATOM 619 C C . TRP A 1 83 ? -14.014 -11.601 7.230 1.00 82.88 83 TRP A C 1
ATOM 621 O O . TRP A 1 83 ? -13.425 -12.610 6.840 1.00 82.88 83 TRP A O 1
ATOM 631 N N . GLU A 1 84 ? -15.310 -11.610 7.547 1.00 84.81 84 GLU A N 1
ATOM 632 C CA . GLU A 1 84 ? -16.157 -12.804 7.439 1.00 84.81 84 GLU A CA 1
ATOM 633 C C . GLU A 1 84 ? -16.290 -13.284 5.987 1.00 84.81 84 GLU A C 1
ATOM 635 O O . GLU A 1 84 ? -16.126 -14.473 5.706 1.00 84.81 84 GLU A O 1
ATOM 640 N N . LEU A 1 85 ? -16.513 -12.367 5.040 1.00 77.12 85 LEU A N 1
ATOM 641 C CA . LEU A 1 85 ? -16.586 -12.696 3.612 1.00 77.12 85 LEU A CA 1
ATOM 642 C C . LEU A 1 85 ? -15.263 -13.247 3.065 1.00 77.12 85 LEU A C 1
ATOM 644 O O . LEU A 1 85 ? -15.284 -14.110 2.189 1.00 77.12 85 LEU A O 1
ATOM 648 N N . GLN A 1 86 ? -14.122 -12.758 3.556 1.00 68.44 86 GLN A N 1
ATOM 649 C CA . GLN A 1 86 ? -12.800 -13.246 3.156 1.00 68.44 86 GLN A CA 1
ATOM 650 C C . GLN A 1 86 ? -12.455 -14.608 3.768 1.00 68.44 86 GLN A C 1
ATOM 652 O O . GLN A 1 86 ? -11.800 -15.403 3.103 1.00 68.44 86 GLN A O 1
ATOM 657 N N . GLY A 1 87 ? -12.885 -14.887 5.003 1.00 64.00 87 GLY A N 1
ATOM 658 C CA . GLY A 1 87 ? -12.666 -16.180 5.663 1.00 64.00 87 GLY A CA 1
ATOM 659 C C . GLY A 1 87 ? -13.506 -17.327 5.088 1.00 64.00 87 GLY A C 1
ATOM 660 O O . GLY A 1 87 ? -13.155 -18.490 5.267 1.00 64.00 87 GLY A O 1
ATOM 661 N N . ASN A 1 88 ? -14.589 -16.999 4.380 1.00 56.84 88 ASN A N 1
ATOM 662 C CA . ASN A 1 88 ? -15.493 -17.952 3.732 1.00 56.84 88 ASN A CA 1
ATOM 663 C C . ASN A 1 88 ? -15.178 -18.220 2.240 1.00 56.84 88 ASN A C 1
ATOM 665 O O . ASN A 1 88 ? -15.991 -18.858 1.566 1.00 56.84 88 ASN A O 1
ATOM 669 N N . GLN A 1 89 ? -14.042 -17.741 1.714 1.00 50.66 89 GLN A N 1
ATOM 670 C CA . GLN A 1 89 ? -13.548 -18.041 0.355 1.00 50.66 89 GLN A CA 1
ATOM 671 C C . GLN A 1 89 ? -12.366 -19.007 0.373 1.00 50.66 89 GLN A C 1
ATOM 673 O O . GLN A 1 89 ? -12.298 -19.833 -0.566 1.00 50.66 89 GLN A O 1
#

Organism: Alligator sinensis (NCBI:txid38654)

pLDDT: mean 85.34, std 15.52, range [36.56, 98.06]